Protein AF-A0A0U2WYJ1-F1 (afdb_monomer_lite)

Sequence (79 aa):
MGDNNKVQSYEQQLGIEENQGFISLKSSLPSAAIYVSFLPKGVVGDIFEGDSTRDKIVAVGTQNTATSVRAEYVYYKID

Structure (mmCIF, N/CA/C/O backbone):
data_AF-A0A0U2WYJ1-F1
#
_entry.id   AF-A0A0U2WYJ1-F1
#
loop_
_atom_site.group_PDB
_atom_site.id
_atom_site.type_symbol
_atom_site.label_atom_id
_atom_site.label_alt_id
_atom_site.label_comp_id
_atom_site.label_asym_id
_atom_site.label_entity_id
_atom_site.label_seq_id
_atom_site.pdbx_PDB_ins_code
_atom_site.Cartn_x
_atom_site.Cartn_y
_atom_site.Cartn_z
_atom_site.occupancy
_atom_site.B_iso_or_equiv
_atom_site.auth_seq_id
_atom_site.auth_comp_id
_atom_site.auth_asym_id
_atom_site.auth_atom_id
_atom_site.pdbx_PDB_model_num
ATOM 1 N N . MET A 1 1 ? 41.968 2.083 19.501 1.00 51.09 1 MET A N 1
ATOM 2 C CA . MET A 1 1 ? 40.644 2.088 20.157 1.00 51.09 1 MET A CA 1
ATOM 3 C C . MET A 1 1 ? 39.662 2.746 19.208 1.00 51.09 1 MET A C 1
ATOM 5 O O . MET A 1 1 ? 39.938 3.855 18.774 1.00 51.09 1 MET A O 1
ATOM 9 N N . GLY A 1 2 ? 38.592 2.039 18.849 1.00 49.50 2 GLY A N 1
ATOM 10 C CA . GLY A 1 2 ? 37.554 2.489 17.923 1.00 49.50 2 GLY A CA 1
ATOM 11 C C . GLY A 1 2 ? 36.975 1.289 17.180 1.00 49.50 2 GLY A C 1
ATOM 12 O O . GLY A 1 2 ? 37.461 0.943 16.108 1.00 49.50 2 GLY A O 1
ATOM 13 N N . ASP A 1 3 ? 36.018 0.606 17.803 1.00 53.50 3 ASP A N 1
ATOM 14 C CA . ASP A 1 3 ? 35.380 -0.602 17.280 1.00 53.50 3 ASP A CA 1
ATOM 15 C C . ASP A 1 3 ? 34.659 -0.328 15.951 1.00 53.50 3 ASP A C 1
ATOM 17 O O . ASP A 1 3 ? 33.612 0.315 15.913 1.00 53.50 3 ASP A O 1
ATOM 21 N N . ASN A 1 4 ? 35.188 -0.870 14.853 1.00 57.25 4 ASN A N 1
ATOM 22 C CA . ASN A 1 4 ? 34.558 -0.853 13.527 1.00 57.25 4 ASN A CA 1
ATOM 23 C C . ASN A 1 4 ? 33.573 -2.023 13.323 1.00 57.25 4 ASN A C 1
ATOM 25 O O . ASN A 1 4 ? 33.378 -2.491 12.206 1.00 57.25 4 ASN A O 1
ATOM 29 N N . ASN A 1 5 ? 32.899 -2.478 14.382 1.00 59.41 5 ASN A N 1
ATOM 30 C CA . ASN A 1 5 ? 31.796 -3.443 14.286 1.00 59.41 5 ASN A CA 1
ATOM 31 C C . ASN A 1 5 ? 30.472 -2.742 13.927 1.00 59.41 5 ASN A C 1
ATOM 33 O O . ASN A 1 5 ? 29.446 -2.944 14.576 1.00 59.41 5 ASN A O 1
ATOM 37 N N . LYS A 1 6 ? 30.464 -1.901 12.884 1.00 63.16 6 LYS A N 1
ATOM 38 C CA . LYS A 1 6 ? 29.194 -1.513 12.260 1.00 63.16 6 LYS A CA 1
ATOM 39 C C . LYS A 1 6 ? 28.704 -2.719 11.470 1.00 63.16 6 LYS A C 1
ATOM 41 O O . LYS A 1 6 ? 29.236 -3.021 10.407 1.00 63.16 6 LYS A O 1
ATOM 46 N N . VAL A 1 7 ? 27.703 -3.410 12.012 1.00 66.69 7 VAL A N 1
ATOM 47 C CA . VAL A 1 7 ? 26.917 -4.395 11.263 1.00 66.69 7 VAL A CA 1
ATOM 48 C C . VAL A 1 7 ? 26.491 -3.730 9.956 1.00 66.69 7 VAL A C 1
ATOM 50 O O . VAL A 1 7 ? 25.920 -2.639 9.984 1.00 66.69 7 VAL A O 1
ATOM 53 N N . GLN A 1 8 ? 26.819 -4.348 8.821 1.00 69.62 8 GLN A N 1
ATOM 54 C CA . GLN A 1 8 ? 26.405 -3.858 7.512 1.00 69.62 8 GLN A CA 1
ATOM 55 C C . GLN A 1 8 ? 24.873 -3.869 7.473 1.00 69.62 8 GLN A C 1
ATOM 57 O O . GLN A 1 8 ? 24.249 -4.927 7.414 1.00 69.62 8 GLN A O 1
ATOM 62 N N . SER A 1 9 ? 24.262 -2.693 7.598 1.00 74.25 9 SER A N 1
ATOM 63 C CA . SER A 1 9 ? 22.815 -2.544 7.496 1.00 74.25 9 SER A CA 1
ATOM 64 C C . SER A 1 9 ? 22.404 -2.680 6.037 1.00 74.25 9 SER A C 1
ATOM 66 O O . SER A 1 9 ? 23.073 -2.135 5.159 1.00 74.25 9 SER A O 1
ATOM 68 N N . TYR A 1 10 ? 21.290 -3.363 5.779 1.00 81.25 10 TYR A N 1
ATOM 69 C CA . TYR A 1 10 ? 20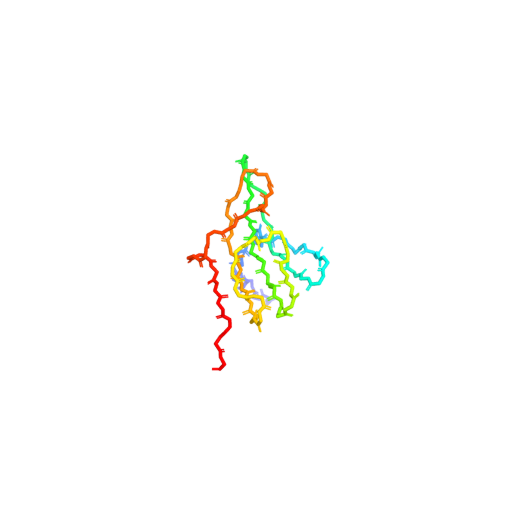.661 -3.328 4.462 1.00 81.25 10 TYR A CA 1
ATOM 70 C C . TYR A 1 10 ? 20.353 -1.878 4.074 1.00 81.25 10 TYR A C 1
ATOM 72 O O . TYR A 1 10 ? 19.871 -1.098 4.899 1.00 81.25 10 TYR A O 1
ATOM 80 N N . GLU A 1 11 ? 20.633 -1.514 2.825 1.00 82.12 11 GLU A N 1
ATOM 81 C CA . GLU A 1 11 ? 20.248 -0.207 2.298 1.00 82.12 11 GLU A CA 1
ATOM 82 C C . GLU A 1 11 ? 18.728 -0.138 2.139 1.00 82.12 11 GLU A C 1
ATOM 84 O O . GLU A 1 11 ? 18.103 -1.075 1.633 1.00 82.12 11 GLU A O 1
ATOM 89 N N . GLN A 1 12 ? 18.130 0.978 2.555 1.00 82.25 12 GLN A N 1
ATOM 90 C CA . GLN A 1 12 ? 16.695 1.197 2.428 1.00 82.25 12 GLN A CA 1
ATOM 91 C C . GLN A 1 12 ? 16.295 1.261 0.947 1.00 82.25 12 GLN A C 1
ATOM 93 O O . GLN A 1 12 ? 16.635 2.205 0.244 1.00 82.25 12 GLN A O 1
ATOM 98 N N . GLN A 1 13 ? 15.539 0.261 0.493 1.00 84.31 13 GLN A N 1
ATOM 99 C CA . GLN A 1 13 ? 15.093 0.154 -0.904 1.00 84.31 13 GLN A CA 1
ATOM 100 C C . GLN A 1 13 ? 13.740 0.831 -1.170 1.00 84.31 13 GLN A C 1
ATOM 102 O O . GLN A 1 13 ? 13.394 1.091 -2.323 1.00 84.31 13 GLN A O 1
ATOM 107 N N . LEU A 1 14 ? 12.958 1.082 -0.114 1.00 88.38 14 LEU A N 1
ATOM 108 C CA . LEU A 1 14 ? 11.626 1.678 -0.187 1.00 88.38 14 LEU A CA 1
ATOM 109 C C . LEU A 1 14 ? 11.652 3.099 0.388 1.00 88.38 14 LEU A C 1
ATOM 111 O O . LEU A 1 14 ? 11.951 3.281 1.568 1.00 88.38 14 LEU A O 1
ATOM 115 N N . GLY A 1 15 ? 11.325 4.096 -0.428 1.00 91.06 15 GLY A N 1
ATOM 116 C CA . GLY A 1 15 ? 11.147 5.485 -0.006 1.00 91.06 15 GLY A CA 1
ATOM 117 C C . GLY A 1 15 ? 9.741 5.744 0.532 1.00 91.06 15 GLY A C 1
ATOM 118 O O . GLY A 1 15 ? 8.799 5.049 0.164 1.00 91.06 15 GLY A O 1
ATOM 119 N N . ILE A 1 16 ? 9.595 6.745 1.398 1.00 92.19 16 ILE A N 1
ATOM 120 C CA . ILE A 1 16 ? 8.289 7.177 1.912 1.00 92.19 16 ILE A CA 1
ATOM 121 C C . ILE A 1 16 ? 7.625 8.097 0.878 1.00 92.19 16 ILE A C 1
ATOM 123 O O . ILE A 1 16 ? 8.263 9.007 0.355 1.00 92.19 16 ILE A O 1
ATO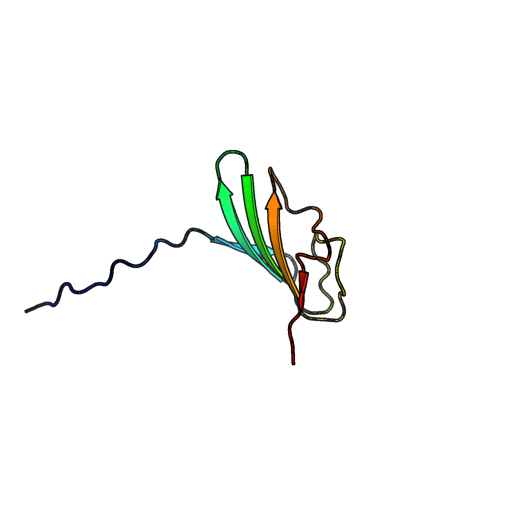M 127 N N . GLU A 1 17 ? 6.344 7.868 0.607 1.00 89.62 17 GLU A N 1
ATOM 128 C CA . GLU A 1 17 ? 5.486 8.695 -0.239 1.00 89.62 17 GLU A CA 1
ATOM 129 C C . GLU A 1 17 ? 4.198 9.013 0.533 1.00 89.62 17 GLU A C 1
ATOM 131 O O . GLU A 1 17 ? 3.406 8.125 0.862 1.00 89.62 17 GLU A O 1
ATOM 136 N N . GLU A 1 18 ? 3.997 10.288 0.854 1.00 89.00 18 GLU A N 1
ATOM 137 C CA . GLU A 1 18 ? 2.785 10.762 1.519 1.00 89.00 18 GLU A CA 1
ATOM 138 C C . GLU A 1 18 ? 1.702 11.048 0.481 1.00 89.00 18 GLU A C 1
ATOM 140 O O . GLU A 1 18 ? 1.915 11.773 -0.490 1.00 89.00 18 GLU A O 1
ATOM 145 N N . ASN A 1 19 ? 0.528 10.473 0.700 1.00 79.50 19 ASN A N 1
ATOM 146 C CA . ASN A 1 19 ? -0.646 10.643 -0.139 1.00 79.50 19 ASN A CA 1
ATOM 147 C C . ASN A 1 19 ? -1.798 11.164 0.727 1.00 79.50 19 ASN A C 1
ATOM 149 O O . ASN A 1 19 ? -1.731 11.128 1.954 1.00 79.50 19 ASN A O 1
ATOM 153 N N . GLN A 1 20 ? -2.860 11.689 0.114 1.00 80.94 20 GLN A N 1
ATOM 154 C CA . GLN A 1 20 ? -3.940 12.377 0.833 1.00 80.94 20 GLN A CA 1
ATOM 155 C C . GLN A 1 20 ? -4.596 11.478 1.904 1.00 80.94 20 GLN A C 1
ATOM 157 O O . GLN A 1 20 ? -5.496 10.695 1.613 1.00 80.94 20 GLN A O 1
ATOM 162 N N . GLY A 1 21 ? -4.139 11.604 3.154 1.00 84.81 21 GLY A N 1
ATOM 163 C CA . GLY A 1 21 ? -4.635 10.849 4.308 1.00 84.81 21 GLY A CA 1
ATOM 164 C C . GLY A 1 21 ? -3.973 9.489 4.563 1.00 84.81 21 GLY A C 1
ATOM 165 O O . GLY A 1 21 ? -4.396 8.801 5.489 1.00 84.81 21 GLY A O 1
ATOM 166 N N . PHE A 1 22 ? -2.951 9.085 3.798 1.00 87.44 22 PHE A N 1
ATOM 167 C CA . PHE A 1 22 ? -2.243 7.817 4.014 1.00 87.44 22 PHE A CA 1
ATOM 168 C C . PHE A 1 22 ? -0.764 7.879 3.619 1.00 87.44 22 PHE A C 1
ATOM 170 O O . PHE A 1 22 ? -0.331 8.747 2.864 1.00 87.44 22 PHE A O 1
ATOM 177 N N . ILE A 1 23 ? 0.020 6.926 4.121 1.00 90.81 23 ILE A N 1
ATOM 178 C CA . ILE A 1 23 ? 1.452 6.809 3.819 1.00 90.81 23 ILE A CA 1
ATOM 179 C C . ILE A 1 23 ? 1.678 5.564 2.972 1.00 90.81 23 ILE A C 1
ATOM 181 O O . ILE A 1 23 ? 1.090 4.515 3.235 1.00 90.81 23 ILE A O 1
ATOM 185 N N . SER A 1 24 ? 2.566 5.668 1.990 1.00 89.44 24 SER A N 1
ATOM 186 C CA . SER A 1 24 ? 3.054 4.536 1.213 1.00 89.44 24 SER A CA 1
ATOM 187 C C . SER A 1 24 ? 4.569 4.420 1.293 1.00 89.44 24 SER A C 1
ATOM 189 O O . SER A 1 24 ? 5.286 5.410 1.393 1.00 89.44 24 SER A O 1
ATOM 191 N N . LEU A 1 25 ? 5.060 3.191 1.221 1.00 91.00 25 LEU A N 1
ATOM 192 C CA . LEU A 1 25 ? 6.450 2.874 0.944 1.00 91.00 25 LEU A CA 1
ATOM 193 C C . LEU A 1 25 ? 6.558 2.455 -0.521 1.00 91.00 25 LEU A C 1
ATOM 195 O O . LEU A 1 25 ? 5.857 1.537 -0.941 1.00 91.00 25 LEU A O 1
ATOM 199 N N . LYS A 1 26 ? 7.420 3.115 -1.293 1.00 89.25 26 LYS A N 1
ATOM 200 C CA . LYS A 1 26 ? 7.549 2.935 -2.741 1.00 89.25 26 LYS A CA 1
ATOM 201 C C . LYS A 1 26 ? 8.973 2.586 -3.143 1.00 89.25 26 LYS A C 1
ATOM 203 O O . LYS A 1 26 ? 9.923 3.206 -2.674 1.00 89.25 26 LYS A O 1
ATOM 208 N N . SER A 1 27 ? 9.128 1.655 -4.076 1.00 87.62 27 SER A N 1
ATOM 209 C CA . SER A 1 27 ? 10.382 1.443 -4.802 1.00 87.62 27 SER A CA 1
ATOM 210 C C . SER A 1 27 ? 10.108 1.393 -6.296 1.00 87.62 27 SER A C 1
ATOM 212 O O . SER A 1 27 ? 9.144 0.756 -6.723 1.00 87.62 27 SER A O 1
ATOM 214 N N . SER A 1 28 ? 10.953 2.056 -7.082 1.00 82.69 28 SER A N 1
ATOM 215 C CA . SE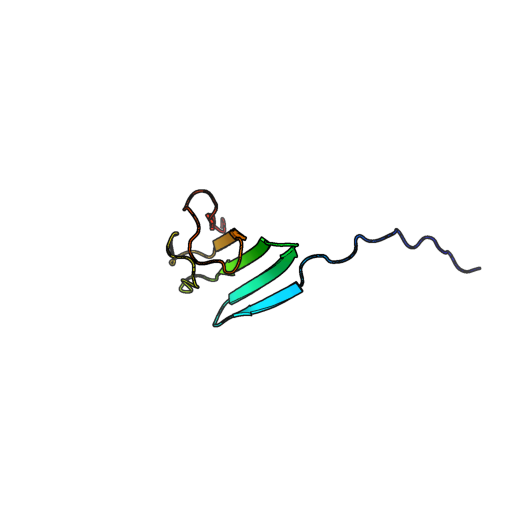R A 1 28 ? 10.919 1.987 -8.541 1.00 82.69 28 SER A CA 1
ATOM 216 C C . SER A 1 28 ? 11.952 0.969 -9.011 1.00 82.69 28 SER A C 1
ATOM 218 O O . SER A 1 28 ? 13.149 1.130 -8.783 1.00 82.69 28 SER A O 1
ATOM 220 N N . LEU A 1 29 ? 11.483 -0.069 -9.688 1.00 80.56 29 LEU A N 1
ATOM 221 C CA . LEU A 1 29 ? 12.289 -1.087 -10.349 1.00 80.56 29 LEU A CA 1
ATOM 222 C C . LEU A 1 29 ? 12.272 -0.840 -11.870 1.00 80.56 29 LEU A C 1
ATOM 224 O O . LEU A 1 29 ? 11.386 -0.156 -12.386 1.00 80.56 29 LEU A O 1
ATOM 228 N N . PRO A 1 30 ? 13.214 -1.404 -12.642 1.00 83.25 30 PRO A N 1
ATOM 229 C CA . PRO A 1 30 ? 13.116 -1.369 -14.096 1.00 83.25 30 PRO A CA 1
ATOM 230 C C . PRO A 1 30 ? 11.786 -1.979 -14.569 1.00 83.25 30 PRO A C 1
ATOM 232 O O . PRO A 1 30 ? 11.541 -3.168 -14.380 1.00 83.25 30 PRO A O 1
ATOM 235 N N . SER A 1 31 ? 10.936 -1.166 -15.202 1.00 82.94 31 SER A N 1
ATOM 236 C CA . SER A 1 31 ? 9.593 -1.541 -15.694 1.00 82.94 31 SER A CA 1
ATOM 237 C C . SER A 1 31 ? 8.572 -1.951 -14.621 1.00 82.94 31 SER A C 1
ATOM 239 O O . SER A 1 31 ? 7.552 -2.556 -14.955 1.00 82.94 31 SER A O 1
ATOM 241 N N . ALA A 1 32 ? 8.831 -1.655 -13.344 1.00 82.88 32 ALA A N 1
ATOM 242 C CA . ALA A 1 32 ? 7.907 -1.969 -12.261 1.00 82.88 32 ALA A CA 1
ATOM 243 C C . ALA A 1 32 ? 8.028 -0.988 -11.091 1.00 82.88 32 ALA A C 1
ATOM 245 O O . ALA A 1 32 ? 9.024 -0.298 -10.918 1.00 82.88 32 ALA A O 1
ATOM 246 N N . ALA A 1 33 ? 7.021 -0.960 -10.237 1.00 85.12 33 ALA A N 1
ATOM 247 C CA . ALA A 1 33 ? 7.036 -0.257 -8.974 1.00 85.12 33 ALA A CA 1
ATOM 248 C C . ALA A 1 33 ? 6.369 -1.125 -7.911 1.00 85.12 33 ALA A C 1
ATOM 250 O O . ALA A 1 33 ? 5.365 -1.790 -8.172 1.00 85.12 33 ALA A O 1
ATOM 251 N N . ILE A 1 34 ? 6.943 -1.124 -6.714 1.00 86.06 34 ILE A N 1
ATOM 252 C CA . ILE A 1 34 ? 6.374 -1.779 -5.539 1.00 86.06 34 ILE A CA 1
ATOM 253 C C . ILE A 1 34 ? 5.853 -0.690 -4.619 1.00 86.06 34 ILE A C 1
ATOM 255 O O . ILE A 1 34 ? 6.575 0.263 -4.332 1.00 86.06 34 ILE A O 1
ATOM 259 N N . TYR A 1 35 ? 4.630 -0.874 -4.142 1.00 87.12 35 TYR A N 1
ATOM 260 C CA . TYR A 1 35 ? 3.973 -0.012 -3.175 1.00 87.12 35 TYR A CA 1
ATOM 261 C C . TYR A 1 35 ? 3.522 -0.834 -1.973 1.00 87.12 35 TYR A C 1
ATOM 263 O O . TYR A 1 35 ? 2.936 -1.903 -2.138 1.00 87.12 35 TYR A O 1
ATOM 271 N N . VAL A 1 36 ? 3.762 -0.318 -0.771 1.00 88.50 36 VAL A N 1
ATOM 272 C CA . VAL A 1 36 ? 3.147 -0.787 0.474 1.00 88.50 36 VAL A CA 1
ATOM 273 C C . VAL A 1 36 ? 2.449 0.400 1.118 1.00 88.50 36 VAL A C 1
ATOM 275 O O . VAL A 1 36 ? 3.105 1.278 1.670 1.00 88.50 36 VAL A O 1
ATOM 278 N N . SER A 1 37 ? 1.128 0.446 1.020 1.00 88.56 37 SER A N 1
ATOM 279 C CA . SER A 1 37 ? 0.296 1.543 1.508 1.00 88.56 37 SER A CA 1
ATOM 280 C C . SER A 1 37 ? -0.338 1.193 2.848 1.00 88.56 37 SER A C 1
ATOM 282 O O . SER A 1 37 ? -0.879 0.103 3.023 1.00 88.56 37 SER A O 1
ATOM 284 N N . PHE A 1 38 ? -0.298 2.137 3.780 1.00 90.62 38 PHE A N 1
ATOM 285 C CA . PHE A 1 38 ? -0.873 2.047 5.118 1.00 90.62 38 PHE A CA 1
ATOM 286 C C . PHE A 1 38 ? -2.078 2.978 5.175 1.00 90.62 38 PHE A C 1
ATOM 288 O O . PHE A 1 38 ? -1.915 4.190 5.308 1.00 90.62 38 PHE A O 1
ATOM 295 N N . LEU A 1 39 ? -3.279 2.419 5.037 1.00 90.00 39 LEU A N 1
ATOM 296 C CA . LEU A 1 39 ? -4.526 3.166 4.927 1.00 90.00 39 LEU A CA 1
ATOM 297 C C . LEU A 1 39 ? -5.287 3.115 6.258 1.00 90.00 39 LEU A C 1
ATOM 299 O O . LEU A 1 39 ? -5.735 2.039 6.667 1.00 90.00 39 LEU A O 1
ATOM 303 N N . PRO A 1 40 ? -5.465 4.258 6.936 1.00 90.81 40 PRO A N 1
ATOM 304 C CA . PRO A 1 40 ? -6.358 4.348 8.081 1.00 90.81 40 PRO A CA 1
ATOM 305 C C . PRO A 1 40 ? -7.815 4.088 7.685 1.00 90.81 40 PRO A C 1
ATOM 307 O O . PRO A 1 40 ? -8.221 4.327 6.544 1.00 90.81 40 PRO A O 1
ATOM 310 N N . LYS A 1 41 ? -8.636 3.679 8.653 1.00 90.56 41 LYS A N 1
ATOM 311 C CA . LYS A 1 41 ? -10.090 3.593 8.478 1.00 90.56 41 LYS A CA 1
ATOM 312 C C . LYS A 1 41 ? -10.659 4.904 7.913 1.00 90.56 41 LYS A C 1
ATOM 314 O O . LYS A 1 41 ? -10.286 6.001 8.327 1.00 90.56 41 LYS A O 1
ATOM 319 N N . GLY A 1 42 ? -11.590 4.784 6.976 1.00 87.38 42 GLY A N 1
ATOM 320 C CA . GLY A 1 42 ? -12.194 5.891 6.234 1.00 87.38 42 GLY A CA 1
ATOM 321 C C . GLY A 1 42 ? -11.384 6.351 5.019 1.00 87.38 42 GLY A C 1
ATOM 322 O O . GLY A 1 42 ? -11.911 7.114 4.213 1.00 87.38 42 GLY A O 1
ATOM 323 N N . VAL A 1 43 ? -10.148 5.868 4.842 1.00 84.75 43 VAL A N 1
ATOM 324 C CA . VAL A 1 43 ? -9.312 6.179 3.677 1.00 84.75 43 VAL A CA 1
ATOM 325 C C . VAL A 1 43 ? -9.402 5.042 2.664 1.00 84.75 43 VAL A C 1
ATOM 327 O O . VAL A 1 43 ? -9.003 3.906 2.922 1.00 84.75 43 VAL A O 1
ATOM 330 N N . VAL A 1 44 ? -9.957 5.344 1.490 1.00 69.94 44 VAL A N 1
ATOM 331 C CA . VAL A 1 44 ? -10.082 4.373 0.390 1.00 69.94 44 VAL A CA 1
ATOM 332 C C . VAL A 1 44 ? -8.773 4.284 -0.405 1.00 69.94 44 VAL A C 1
ATOM 334 O O . VAL A 1 44 ? -8.341 3.181 -0.736 1.00 69.94 44 VAL A O 1
ATOM 337 N N . GLY A 1 45 ? -8.106 5.425 -0.631 1.00 67.94 45 GLY A N 1
ATOM 338 C CA . GLY A 1 45 ? -6.942 5.529 -1.521 1.00 67.94 45 GLY A CA 1
ATOM 339 C C . GLY A 1 45 ? -7.284 5.178 -2.977 1.00 67.94 45 GLY A C 1
ATOM 340 O O . GLY A 1 45 ? -8.457 5.122 -3.340 1.00 67.94 45 GLY A O 1
ATOM 341 N N . ASP A 1 46 ? -6.266 4.878 -3.790 1.00 62.62 46 ASP A N 1
ATOM 342 C CA . ASP A 1 46 ? -6.412 4.369 -5.173 1.00 62.62 46 ASP A CA 1
ATOM 343 C C . ASP A 1 46 ? -6.771 2.867 -5.228 1.00 62.62 46 ASP A C 1
ATOM 345 O O . ASP A 1 46 ? -6.625 2.192 -6.248 1.00 62.62 46 ASP A O 1
ATOM 349 N N . ILE A 1 47 ? -7.208 2.302 -4.102 1.00 63.50 47 ILE A N 1
ATOM 350 C CA . ILE A 1 47 ? -7.378 0.866 -3.919 1.00 63.50 47 ILE A CA 1
ATOM 351 C C . ILE A 1 47 ? -8.871 0.572 -3.885 1.00 63.50 47 ILE A C 1
ATOM 353 O O . ILE A 1 47 ? -9.540 0.763 -2.872 1.00 63.50 47 ILE A O 1
ATOM 357 N N . PHE A 1 48 ? -9.390 0.109 -5.021 1.00 63.69 48 PHE A N 1
ATOM 358 C CA . PHE A 1 48 ? -10.821 -0.134 -5.219 1.00 63.69 48 PHE A CA 1
ATOM 359 C C . PHE A 1 48 ? -11.395 -1.286 -4.376 1.00 63.69 48 PHE A C 1
ATOM 361 O O . PHE A 1 48 ? -12.616 -1.379 -4.261 1.00 63.69 48 PHE A O 1
ATOM 368 N N . GLU A 1 49 ? -10.564 -2.140 -3.764 1.00 66.69 49 GLU A N 1
ATOM 369 C CA . GLU A 1 49 ? -11.032 -3.261 -2.938 1.00 66.69 49 GLU A CA 1
ATOM 370 C C . GLU A 1 49 ? -10.582 -3.179 -1.466 1.00 66.69 49 GLU A C 1
ATOM 372 O O . GLU A 1 49 ? -9.530 -2.640 -1.112 1.00 66.69 49 GLU A O 1
ATOM 377 N N . GLY A 1 50 ? -11.413 -3.748 -0.589 1.00 73.50 50 GLY A N 1
ATOM 378 C CA . GLY A 1 50 ? -11.180 -3.869 0.850 1.00 73.50 50 GLY A CA 1
ATOM 379 C C . GLY A 1 50 ? -12.090 -2.990 1.714 1.00 73.50 50 GLY A C 1
ATOM 380 O O . GLY A 1 50 ? -12.507 -1.905 1.318 1.00 73.50 50 GLY A O 1
ATOM 381 N N . ASP A 1 51 ? -12.379 -3.462 2.924 1.00 83.25 51 ASP A N 1
ATOM 382 C CA . ASP A 1 51 ? -13.255 -2.814 3.897 1.00 83.25 51 ASP A CA 1
ATOM 383 C C . ASP A 1 51 ? -12.644 -1.495 4.399 1.00 83.25 51 ASP A C 1
ATOM 385 O O . ASP A 1 51 ? -11.632 -1.479 5.099 1.00 83.25 51 ASP A O 1
ATOM 389 N N . SER A 1 52 ? -13.259 -0.370 4.026 1.00 85.69 52 SER A N 1
ATOM 390 C CA . SER A 1 52 ? -12.818 0.972 4.417 1.00 85.69 52 SER A CA 1
ATOM 391 C C . SER A 1 52 ? -13.133 1.308 5.873 1.00 85.69 52 SER A C 1
ATOM 393 O O . SER A 1 52 ? -12.717 2.358 6.350 1.00 85.69 52 SER A O 1
ATOM 395 N N . THR A 1 53 ? -13.883 0.476 6.595 1.00 89.19 53 THR A N 1
ATOM 396 C CA . THR A 1 53 ? -14.206 0.726 8.009 1.00 89.19 53 THR A CA 1
ATOM 397 C C . THR A 1 53 ? -13.085 0.304 8.960 1.00 89.19 53 THR A C 1
ATOM 399 O O . THR A 1 53 ? -13.137 0.606 10.154 1.00 89.19 53 THR A O 1
ATOM 402 N N . ARG A 1 54 ? -12.037 -0.337 8.431 1.00 89.56 54 ARG A N 1
ATOM 403 C CA . ARG A 1 54 ? -10.900 -0.877 9.177 1.00 89.56 54 ARG A CA 1
ATOM 404 C C . ARG A 1 54 ? -9.591 -0.270 8.686 1.00 89.56 54 ARG A C 1
ATOM 406 O O . ARG A 1 54 ? -9.455 0.057 7.510 1.00 89.56 54 ARG A O 1
ATOM 413 N N . ASP A 1 55 ? -8.615 -0.170 9.584 1.00 91.25 55 ASP A N 1
ATOM 414 C CA . ASP A 1 55 ? -7.237 0.118 9.187 1.00 91.25 55 ASP A CA 1
ATOM 415 C C . ASP A 1 55 ? -6.707 -1.061 8.357 1.00 91.25 55 ASP A C 1
ATOM 417 O O . ASP A 1 55 ? -6.864 -2.228 8.748 1.00 91.25 55 ASP A O 1
ATOM 421 N N . LYS A 1 56 ? -6.073 -0.764 7.221 1.00 89.50 56 LYS A N 1
ATOM 422 C CA . LYS A 1 56 ? -5.577 -1.778 6.290 1.00 89.50 56 LYS A CA 1
ATOM 423 C C . LYS A 1 56 ? -4.200 -1.439 5.735 1.00 89.50 56 LYS A C 1
ATOM 425 O O . LYS A 1 56 ? -3.831 -0.280 5.573 1.00 89.50 56 LYS A O 1
ATOM 430 N N 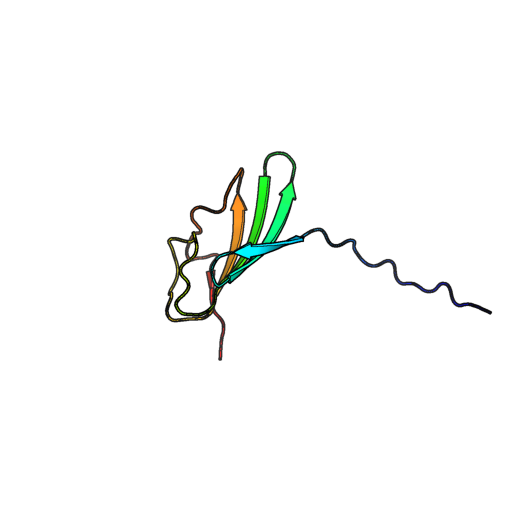. ILE A 1 57 ? -3.448 -2.482 5.420 1.00 89.75 57 ILE A N 1
ATOM 431 C CA . ILE A 1 57 ? -2.178 -2.423 4.708 1.00 89.75 57 ILE A CA 1
ATOM 432 C C . ILE A 1 57 ? -2.378 -3.129 3.378 1.00 89.75 57 ILE A C 1
ATOM 434 O O . ILE A 1 57 ? -2.953 -4.218 3.323 1.00 89.75 57 ILE A O 1
ATOM 438 N N . VAL A 1 58 ? -1.891 -2.514 2.310 1.00 86.88 58 VAL A N 1
ATOM 439 C CA . VAL A 1 58 ? -1.983 -3.076 0.968 1.00 86.88 58 VAL A CA 1
ATOM 440 C C . VAL A 1 58 ? -0.613 -3.058 0.320 1.00 86.88 58 VAL A C 1
ATOM 442 O O . VAL A 1 58 ? 0.045 -2.022 0.298 1.00 86.88 58 VAL A O 1
ATOM 445 N N . ALA A 1 59 ? -0.187 -4.202 -0.210 1.00 84.62 59 ALA A N 1
ATOM 446 C CA . ALA A 1 59 ? 1.075 -4.340 -0.923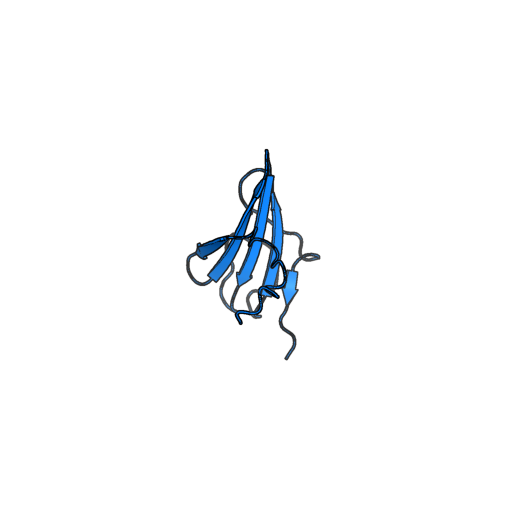 1.00 84.62 59 ALA A CA 1
ATOM 447 C C . ALA A 1 59 ? 0.814 -4.736 -2.379 1.00 84.62 59 ALA A C 1
ATOM 449 O O . ALA A 1 59 ? 0.139 -5.730 -2.641 1.00 84.62 59 ALA A O 1
ATOM 450 N N . VAL A 1 60 ? 1.348 -3.970 -3.330 1.00 83.31 60 VAL A N 1
ATOM 451 C CA . VAL A 1 60 ? 1.146 -4.215 -4.762 1.00 83.31 60 VAL A CA 1
ATOM 452 C C . VAL A 1 60 ? 2.405 -3.936 -5.570 1.00 83.31 60 VAL A C 1
ATOM 454 O O . VAL A 1 60 ? 3.081 -2.926 -5.385 1.00 83.31 60 VAL A O 1
ATOM 457 N N . GLY A 1 61 ? 2.699 -4.846 -6.497 1.00 83.25 61 GLY A N 1
ATOM 458 C CA . GLY A 1 61 ? 3.612 -4.613 -7.609 1.00 83.25 61 GLY A CA 1
ATOM 459 C C . GLY A 1 61 ? 2.819 -4.202 -8.848 1.00 83.25 61 GLY A C 1
ATOM 460 O O . GLY A 1 61 ? 1.849 -4.860 -9.212 1.00 83.25 61 GLY A O 1
ATOM 461 N N . THR A 1 62 ? 3.219 -3.119 -9.499 1.00 78.12 62 THR A N 1
ATOM 462 C CA . THR A 1 62 ? 2.590 -2.579 -10.713 1.00 78.12 62 THR A CA 1
ATOM 463 C C . THR A 1 62 ? 3.664 -2.222 -11.731 1.00 78.12 62 THR A C 1
ATOM 465 O O . THR A 1 62 ? 4.827 -2.100 -11.372 1.00 78.12 62 THR A O 1
ATOM 468 N N . GLN A 1 63 ? 3.304 -2.035 -12.998 1.00 77.19 63 GLN A N 1
ATOM 469 C CA . GLN A 1 63 ? 4.239 -1.477 -13.980 1.00 77.19 63 GLN A CA 1
ATOM 470 C C . GLN A 1 63 ? 4.416 0.037 -13.805 1.00 77.19 63 GLN A C 1
ATOM 472 O O . GLN A 1 63 ? 5.517 0.539 -14.000 1.00 77.19 63 GLN A O 1
ATOM 477 N N . ASN A 1 64 ? 3.356 0.748 -13.395 1.00 69.06 64 ASN A N 1
ATOM 478 C CA . ASN A 1 64 ? 3.332 2.214 -13.366 1.00 69.06 64 ASN A CA 1
ATOM 479 C C . ASN A 1 64 ? 2.774 2.754 -12.038 1.00 69.06 64 ASN A C 1
ATOM 481 O O . ASN A 1 64 ? 3.517 3.300 -11.229 1.00 69.06 64 ASN A O 1
ATOM 485 N N . THR A 1 65 ? 1.469 2.588 -11.799 1.00 65.38 65 THR A N 1
ATOM 486 C CA . THR A 1 65 ? 0.760 3.094 -10.612 1.00 65.38 65 THR A CA 1
ATOM 487 C C . THR A 1 65 ? -0.137 2.021 -10.003 1.00 65.38 65 THR A C 1
ATOM 489 O O . THR A 1 65 ? -0.652 1.138 -10.700 1.00 65.38 65 THR A O 1
ATOM 492 N N . ALA A 1 66 ? -0.275 2.054 -8.679 1.00 62.12 66 ALA A N 1
ATOM 493 C CA . ALA A 1 66 ? -1.136 1.153 -7.928 1.00 62.12 66 ALA A CA 1
ATOM 494 C C . ALA A 1 66 ? -2.591 1.593 -8.124 1.00 62.12 66 ALA A C 1
ATOM 496 O O . ALA A 1 66 ? -3.053 2.499 -7.449 1.00 62.12 66 ALA A O 1
ATOM 497 N N . THR A 1 67 ? -3.287 1.010 -9.099 1.00 62.66 67 THR A N 1
ATOM 498 C CA . THR A 1 67 ? -4.651 1.437 -9.470 1.00 62.66 67 THR A CA 1
ATOM 499 C C . THR A 1 67 ? -5.738 0.461 -9.047 1.00 62.66 67 THR A C 1
ATOM 501 O O . THR A 1 67 ? -6.902 0.829 -9.062 1.00 62.66 67 THR A O 1
ATOM 504 N N . SER A 1 68 ? -5.401 -0.782 -8.696 1.00 65.12 68 SER A N 1
ATOM 505 C CA . SER A 1 68 ? -6.338 -1.734 -8.096 1.00 65.12 68 SER A CA 1
ATOM 506 C C . SER A 1 68 ? -5.576 -2.906 -7.486 1.00 65.12 68 SER A C 1
ATOM 508 O O . SER A 1 68 ? -4.574 -3.358 -8.044 1.00 65.12 68 SER A O 1
ATOM 510 N N . VAL A 1 69 ? -6.037 -3.392 -6.336 1.00 69.81 69 VAL A N 1
ATOM 511 C CA . VAL A 1 69 ? -5.438 -4.526 -5.629 1.00 69.81 69 VAL A CA 1
ATOM 512 C C . VAL A 1 69 ? -6.546 -5.497 -5.271 1.00 69.81 69 VAL A C 1
ATOM 514 O O . VAL A 1 69 ? -7.588 -5.072 -4.789 1.00 69.81 69 VAL A O 1
ATOM 517 N N . ARG A 1 70 ? -6.329 -6.791 -5.515 1.00 70.00 70 ARG A N 1
ATOM 518 C CA . ARG A 1 70 ? -7.290 -7.836 -5.145 1.00 70.00 70 ARG A CA 1
ATOM 519 C C . ARG A 1 70 ? -7.436 -7.913 -3.629 1.00 70.00 70 ARG A C 1
ATOM 521 O O . ARG A 1 70 ? -6.434 -7.821 -2.918 1.00 70.00 70 ARG A O 1
ATOM 528 N N . ALA A 1 71 ? -8.646 -8.188 -3.148 1.00 73.25 71 ALA A N 1
ATOM 529 C CA . ALA A 1 71 ? -8.949 -8.330 -1.722 1.00 73.25 71 ALA A CA 1
ATOM 530 C C . ALA A 1 71 ? -8.010 -9.294 -0.964 1.00 73.25 71 ALA A C 1
ATOM 532 O O . ALA A 1 71 ? -7.720 -9.070 0.208 1.00 73.25 71 ALA A O 1
ATOM 533 N N . GLU A 1 72 ? -7.490 -10.333 -1.627 1.00 76.62 72 GLU A N 1
ATOM 534 C CA . GLU A 1 72 ? -6.541 -11.305 -1.055 1.00 76.62 72 GLU A CA 1
ATOM 535 C C . GLU A 1 72 ? -5.181 -10.710 -0.646 1.00 76.62 72 GLU A C 1
ATOM 537 O O . GLU A 1 72 ? -4.473 -11.306 0.162 1.00 76.62 72 GLU A O 1
ATOM 542 N N . TYR A 1 73 ? -4.830 -9.525 -1.153 1.00 78.69 73 TYR A N 1
ATOM 543 C CA . TYR A 1 73 ? -3.603 -8.800 -0.801 1.00 78.69 73 TYR A CA 1
ATOM 544 C C . TYR A 1 73 ? -3.852 -7.632 0.170 1.00 78.69 73 TYR A C 1
ATOM 546 O O . TYR A 1 73 ? -2.964 -6.804 0.391 1.00 78.69 73 TYR A O 1
ATOM 554 N N . VAL A 1 74 ? -5.058 -7.551 0.746 1.00 85.88 74 VAL A N 1
ATOM 555 C CA . VAL A 1 74 ? -5.429 -6.553 1.755 1.00 85.88 74 VAL A CA 1
ATOM 556 C C . VAL A 1 74 ? -5.314 -7.173 3.144 1.00 85.88 74 VAL A C 1
ATOM 558 O O . VAL A 1 74 ? -6.052 -8.091 3.501 1.00 8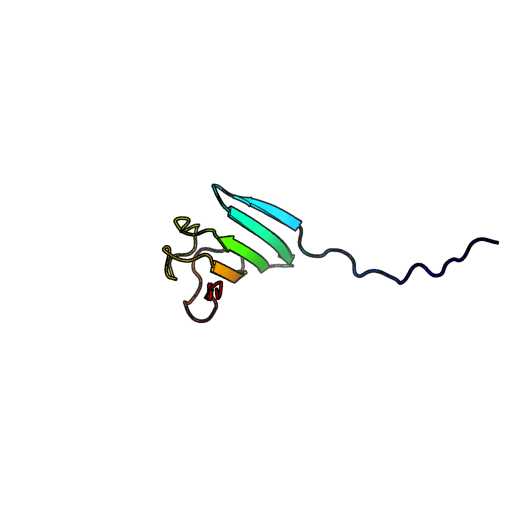5.88 74 VAL A O 1
ATOM 561 N N . TYR A 1 75 ? -4.410 -6.634 3.955 1.00 89.19 75 TYR A N 1
ATOM 562 C CA . TYR A 1 75 ? -4.216 -7.051 5.339 1.00 89.19 75 TYR A CA 1
ATOM 563 C C . TYR A 1 75 ? -4.902 -6.061 6.264 1.00 89.19 75 TYR A C 1
ATOM 565 O O . TYR A 1 75 ? -4.606 -4.870 6.235 1.00 89.19 75 TYR A O 1
ATOM 573 N N . TYR A 1 76 ? -5.800 -6.545 7.112 1.00 90.38 76 TYR A N 1
ATOM 574 C CA . TYR A 1 76 ? -6.454 -5.698 8.100 1.00 90.38 76 TYR A CA 1
ATOM 575 C C . TYR A 1 76 ? -5.704 -5.737 9.416 1.00 90.38 76 TYR A C 1
ATOM 577 O O . TYR A 1 76 ? -5.214 -6.788 9.837 1.00 90.38 76 TYR A O 1
ATOM 585 N N . LYS A 1 77 ? -5.693 -4.599 10.104 1.00 88.50 77 LYS A N 1
ATOM 586 C CA . LYS A 1 77 ? -5.320 -4.572 11.511 1.00 88.50 77 LYS A CA 1
ATOM 587 C C . LYS A 1 77 ? -6.254 -5.503 12.299 1.00 88.50 77 LYS A C 1
ATOM 589 O O . LYS A 1 77 ? -7.470 -5.539 12.066 1.00 88.50 77 LYS A O 1
ATOM 594 N N . ILE A 1 78 ? -5.652 -6.281 13.190 1.00 86.50 78 ILE A N 1
ATOM 595 C CA . ILE A 1 78 ? -6.340 -7.094 14.193 1.00 86.50 78 ILE A CA 1
ATOM 596 C C . ILE A 1 78 ? -6.229 -6.329 15.514 1.00 86.50 78 ILE A C 1
ATOM 598 O O . ILE A 1 78 ? -5.174 -5.746 15.781 1.00 86.50 78 ILE A O 1
ATOM 602 N N . ASP A 1 79 ? -7.326 -6.282 16.267 1.00 76.12 79 ASP A N 1
ATOM 603 C CA . ASP A 1 79 ? -7.384 -5.651 17.590 1.00 76.12 79 ASP A CA 1
ATOM 604 C C . ASP A 1 79 ? -6.639 -6.467 18.656 1.00 76.12 79 ASP A C 1
ATOM 606 O O . ASP A 1 79 ? -6.706 -7.720 18.605 1.00 76.12 79 ASP A O 1
#

Secondary structure (DSSP, 8-state):
--------PPP---EEEEETTEEEEEEEETTEEEEEEEE-TT--TT--SS-TTS-EEEEEEESS------GGGEEEPP-

pLDDT: mean 79.44, std 11.04, range [49.5, 92.19]

Radius of gyration: 16.07 Å; chains: 1; bounding box: 55×24×36 Å

Organism: NCBI:txid118060

Foldseek 3Di:
DDDPPPDPDDDDQWDWDDDDQWIWTWHDDVQKMKIKIWHAQPGCPLEPDDHSNFTWIAIDMDRPDCNYDDPVRIGTDDD